Protein AF-A0A960Z4J7-F1 (afdb_monomer_lite)

Sequence (144 aa):
MKADYGWIILVVFVIIIAVFWGQITGGIQAFQNRGFDQEAFDRGKVIFADNHAWTPLENKSCAMCHDPAFQPTSEKITMEDYDPNNKVILKDLKKKFKSDPLTTEDALYEQAMVCMTNPDRMALRRANEKAKEVQDLMAYLRGL

Structure (mmCIF, N/CA/C/O backbone):
data_AF-A0A960Z4J7-F1
#
_entry.id   AF-A0A960Z4J7-F1
#
loop_
_atom_site.group_PDB
_atom_site.id
_atom_site.type_symbol
_atom_site.label_atom_id
_atom_site.label_alt_id
_atom_site.label_comp_id
_atom_site.label_asym_id
_atom_site.label_entity_id
_atom_site.label_seq_id
_atom_site.pdbx_PDB_ins_code
_atom_site.Cartn_x
_atom_site.Cartn_y
_atom_site.Cartn_z
_atom_site.occupancy
_atom_site.B_iso_or_equiv
_atom_site.auth_seq_id
_atom_site.auth_comp_id
_atom_site.auth_asym_id
_atom_site.auth_atom_id
_atom_site.pdbx_PDB_model_num
ATOM 1 N N . MET A 1 1 ? -57.776 27.184 46.164 1.00 51.31 1 MET A N 1
ATOM 2 C CA . MET A 1 1 ? -57.531 26.346 44.972 1.00 51.31 1 MET A CA 1
ATOM 3 C C . MET A 1 1 ? -56.031 26.118 44.891 1.00 51.31 1 MET A C 1
ATOM 5 O O . MET A 1 1 ? -55.302 27.091 44.760 1.00 51.31 1 MET A O 1
ATOM 9 N N . LYS A 1 2 ? -55.554 24.889 45.117 1.00 64.94 2 LYS A N 1
ATOM 10 C CA . LYS A 1 2 ? -54.132 24.557 44.942 1.00 64.94 2 LYS A CA 1
ATOM 11 C C . LYS A 1 2 ? -53.937 24.327 43.447 1.00 64.94 2 LYS A C 1
ATOM 13 O O . LYS A 1 2 ? -54.591 23.455 42.892 1.00 64.94 2 LYS A O 1
ATOM 18 N N . ALA A 1 3 ? -53.161 25.183 42.794 1.00 62.34 3 ALA A N 1
ATOM 19 C CA . ALA A 1 3 ? -52.827 24.992 41.391 1.00 62.34 3 ALA A CA 1
ATOM 20 C C . ALA A 1 3 ? -51.891 23.779 41.282 1.00 62.34 3 ALA A C 1
ATOM 22 O O . ALA A 1 3 ? -50.831 23.758 41.909 1.00 62.34 3 ALA A O 1
ATOM 23 N N . ASP A 1 4 ? -52.307 22.762 40.532 1.00 76.56 4 ASP A N 1
ATOM 24 C CA . ASP A 1 4 ? -51.497 21.578 40.261 1.00 76.56 4 ASP A CA 1
ATOM 25 C C . ASP A 1 4 ? -50.456 21.912 39.189 1.00 76.56 4 ASP A C 1
ATOM 27 O O . ASP A 1 4 ? -50.727 21.890 37.991 1.00 76.56 4 ASP A O 1
ATOM 31 N N . TYR A 1 5 ? -49.239 22.235 39.627 1.00 82.19 5 TYR A N 1
ATOM 32 C CA . TYR A 1 5 ? -48.093 22.529 38.754 1.00 82.19 5 TYR A CA 1
ATOM 33 C C . TYR A 1 5 ? -47.393 21.266 38.219 1.00 82.19 5 TYR A C 1
ATOM 35 O O . TYR A 1 5 ? -46.415 21.364 37.477 1.00 82.19 5 TYR A O 1
ATOM 43 N N . GLY A 1 6 ? -47.883 20.071 38.568 1.00 86.00 6 GLY A N 1
ATOM 44 C CA . GLY A 1 6 ? -47.254 18.798 38.197 1.00 86.00 6 GLY A CA 1
ATOM 45 C C . GLY A 1 6 ? -47.165 18.566 36.685 1.00 86.00 6 GLY A C 1
ATOM 46 O O . GLY A 1 6 ? -46.159 18.052 36.199 1.00 86.00 6 GLY A O 1
ATOM 47 N N . TRP A 1 7 ? -48.167 19.006 35.919 1.00 87.19 7 TRP A N 1
ATOM 48 C CA . TRP A 1 7 ? -48.171 18.851 34.460 1.00 87.19 7 TRP A CA 1
ATOM 49 C C . TRP A 1 7 ? -47.158 19.774 33.766 1.00 87.19 7 TRP A C 1
ATOM 51 O O . TRP A 1 7 ? -46.565 19.387 32.762 1.00 87.19 7 TRP A O 1
ATOM 61 N N . ILE A 1 8 ? -46.898 20.959 34.329 1.00 86.62 8 ILE A N 1
ATOM 62 C CA . ILE A 1 8 ? -45.937 21.926 33.776 1.00 86.62 8 ILE A CA 1
ATOM 63 C C . ILE A 1 8 ? -44.517 21.370 33.884 1.00 86.62 8 ILE A C 1
ATOM 65 O O . ILE A 1 8 ? -43.749 21.441 32.926 1.00 86.62 8 ILE A O 1
ATOM 69 N N . ILE A 1 9 ? -44.184 20.751 35.020 1.00 86.75 9 ILE A N 1
ATOM 70 C CA . ILE A 1 9 ? -42.872 20.129 35.236 1.00 86.75 9 ILE A CA 1
ATOM 71 C C . ILE A 1 9 ? -42.644 18.989 34.234 1.00 86.75 9 ILE A C 1
ATOM 73 O O . ILE A 1 9 ? -41.568 18.901 33.645 1.00 86.75 9 ILE A O 1
ATOM 77 N N . LEU A 1 10 ? -43.663 18.162 33.981 1.00 87.19 10 LEU A N 1
ATOM 78 C CA . LEU A 1 10 ? -43.591 17.067 33.009 1.00 87.19 10 LEU A CA 1
ATOM 79 C C . LEU A 1 10 ? -43.336 17.569 31.582 1.00 87.19 10 LEU A C 1
ATOM 81 O O . LEU A 1 10 ? -42.469 17.037 30.891 1.00 87.19 10 LEU A O 1
ATOM 85 N N . VAL A 1 11 ? -44.041 18.622 31.159 1.00 89.62 11 VAL A N 1
ATOM 86 C CA . VAL A 1 11 ? -43.868 19.216 29.823 1.00 89.62 11 VAL A CA 1
ATOM 87 C C . VAL A 1 11 ? -42.458 19.782 29.650 1.00 89.62 11 VAL A C 1
ATOM 89 O O . VAL A 1 11 ? -41.812 19.522 28.636 1.00 89.62 11 VAL A O 1
ATOM 92 N N . VAL A 1 12 ? -41.939 20.495 30.653 1.00 90.62 12 VAL A N 1
ATOM 93 C CA . VAL A 1 12 ? -40.574 21.042 30.612 1.00 90.62 12 VAL A CA 1
ATOM 94 C C . VAL A 1 12 ? -39.534 19.923 30.532 1.00 90.62 12 VAL A C 1
ATOM 96 O O . VAL A 1 12 ? -38.596 20.012 29.740 1.00 90.62 12 VAL A O 1
ATOM 99 N N . PHE A 1 13 ? -39.715 18.837 31.287 1.00 89.88 13 PHE A N 1
ATOM 100 C CA . PHE A 1 13 ? -38.781 17.711 31.284 1.00 89.88 13 PHE A CA 1
ATOM 101 C C . PHE A 1 13 ? -38.735 16.994 29.926 1.00 89.88 13 PHE A C 1
ATOM 103 O O . PHE A 1 13 ? -37.655 16.677 29.430 1.00 89.88 13 PHE A O 1
ATOM 110 N N . VAL A 1 14 ? -39.891 16.802 29.280 1.00 87.56 14 VAL A N 1
ATOM 111 C CA . VAL A 1 14 ? -39.979 16.198 27.939 1.00 87.56 14 VAL A CA 1
ATOM 112 C C . VAL A 1 14 ? -39.287 17.068 26.886 1.00 87.56 14 VAL A C 1
ATOM 114 O O . VAL A 1 14 ? -38.570 16.538 26.039 1.00 87.56 14 VAL A O 1
ATOM 117 N N . ILE A 1 15 ? -39.438 18.395 26.958 1.00 85.75 15 ILE A N 1
ATOM 118 C CA . ILE A 1 15 ? -38.778 19.326 26.029 1.00 85.75 15 ILE A CA 1
ATOM 119 C C . ILE A 1 15 ? -37.255 19.280 26.199 1.00 85.75 15 ILE A C 1
ATOM 121 O O . ILE A 1 15 ? -36.532 19.204 25.207 1.00 85.75 15 ILE A O 1
ATOM 125 N N . ILE A 1 16 ? -36.756 19.273 27.441 1.00 85.19 16 ILE A N 1
ATOM 126 C CA . ILE A 1 16 ? -35.315 19.174 27.716 1.00 85.19 16 ILE A CA 1
ATOM 127 C C . ILE A 1 16 ? -34.757 17.866 27.147 1.00 85.19 16 ILE A C 1
ATOM 129 O O . ILE A 1 16 ? -33.755 17.888 26.435 1.00 85.19 16 ILE A O 1
ATOM 133 N N . ILE A 1 17 ? -35.427 16.738 27.389 1.00 83.19 17 ILE A N 1
ATOM 134 C CA . ILE A 1 17 ? -35.023 15.444 26.828 1.00 83.19 17 ILE A CA 1
ATOM 135 C C . ILE A 1 17 ? -34.999 15.524 25.291 1.00 83.19 17 ILE A C 1
ATOM 137 O O . ILE A 1 17 ? -33.977 15.213 24.687 1.00 83.19 17 ILE A O 1
ATOM 141 N N . ALA A 1 18 ? -36.050 16.024 24.641 1.00 78.00 18 ALA A N 1
ATOM 142 C CA . ALA A 1 18 ? -36.094 16.117 23.179 1.00 78.00 18 ALA A CA 1
ATOM 143 C C . ALA A 1 18 ? -34.937 16.948 22.581 1.00 78.00 18 ALA A C 1
ATOM 145 O O . ALA A 1 18 ? -34.349 16.549 21.574 1.00 78.00 18 ALA A O 1
ATOM 146 N N . VAL A 1 19 ? -34.561 18.063 23.218 1.00 76.44 19 VAL A N 1
ATOM 147 C CA . VAL A 1 19 ? -33.450 18.921 22.765 1.00 76.44 19 VAL A CA 1
ATOM 148 C C . VAL A 1 19 ? -32.090 18.243 22.964 1.00 76.44 19 VAL A C 1
ATOM 150 O O . VAL A 1 19 ? -31.230 18.315 22.084 1.00 76.44 19 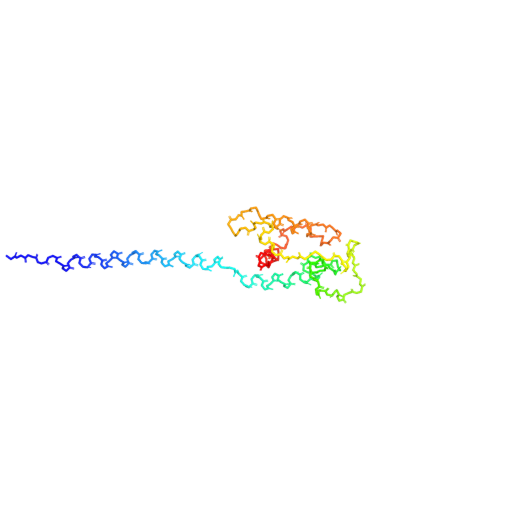VAL A O 1
ATOM 153 N N . PHE A 1 20 ? -31.888 17.542 24.083 1.00 71.88 20 PHE A N 1
ATOM 154 C CA . PHE A 1 20 ? -30.619 16.866 24.369 1.00 71.88 20 PHE A CA 1
ATOM 155 C C . PHE A 1 20 ? -30.407 15.588 23.541 1.00 71.88 20 PHE A C 1
ATOM 157 O O . PHE A 1 20 ? -29.269 15.279 23.186 1.00 71.88 20 PHE A O 1
ATOM 164 N N . TRP A 1 21 ? -31.470 14.873 23.161 1.00 63.38 21 TRP A N 1
ATOM 165 C CA . TRP A 1 21 ? -31.346 13.671 22.325 1.00 63.38 21 TRP A CA 1
ATOM 166 C C . TRP A 1 21 ? -30.854 13.977 20.899 1.00 63.38 21 TRP A C 1
ATOM 168 O O . TRP A 1 21 ? -30.046 13.215 20.368 1.00 63.38 21 TRP A O 1
ATOM 178 N N . GLY A 1 22 ? -31.239 15.115 20.304 1.00 59.34 22 GLY A N 1
ATOM 179 C CA . GLY A 1 22 ? -30.791 15.501 18.955 1.00 59.34 22 GLY A CA 1
ATOM 180 C C . GLY A 1 22 ? -29.286 15.798 18.838 1.00 59.34 22 GLY A C 1
ATOM 181 O O . GLY A 1 22 ? -28.692 15.588 17.781 1.00 59.34 22 GLY A O 1
ATOM 182 N N . GLN A 1 23 ? -28.643 16.238 19.925 1.00 59.97 23 GLN A N 1
ATOM 183 C CA . GLN A 1 23 ? -27.196 16.503 19.969 1.00 59.97 23 GLN A CA 1
ATOM 184 C C . GLN A 1 23 ? -26.366 15.210 20.086 1.00 59.97 23 GLN A C 1
ATOM 186 O O . GLN A 1 23 ? -25.268 15.128 19.538 1.00 59.97 23 GLN A O 1
ATOM 191 N N . ILE A 1 24 ? -26.893 14.176 20.751 1.00 58.56 24 ILE A N 1
ATOM 192 C CA . ILE A 1 24 ? -26.191 12.898 20.953 1.00 58.56 24 ILE A CA 1
ATOM 193 C C . ILE A 1 24 ? -26.166 12.073 19.657 1.00 58.56 24 ILE A C 1
ATOM 195 O O . ILE A 1 24 ? -25.143 11.478 19.320 1.00 58.56 24 ILE A O 1
ATOM 199 N N . THR A 1 25 ? -27.247 12.075 18.875 1.00 55.38 25 THR A N 1
ATOM 200 C CA . THR A 1 25 ? -27.319 11.287 17.632 1.00 55.38 25 THR A CA 1
ATOM 201 C C . THR A 1 25 ? -26.459 11.855 16.499 1.00 55.38 25 THR A C 1
ATOM 203 O O . THR A 1 25 ? -25.948 11.086 15.687 1.00 55.38 25 THR A O 1
ATOM 206 N N . GLY A 1 26 ? -26.230 13.175 16.465 1.00 52.62 26 GLY A N 1
ATOM 207 C CA . GLY A 1 26 ? -25.348 13.812 15.475 1.00 52.62 26 GLY A CA 1
ATOM 208 C C . GLY A 1 26 ? -23.860 13.480 15.664 1.00 52.62 26 GLY A C 1
ATOM 209 O O . GLY A 1 26 ? -23.118 13.384 14.688 1.00 52.62 26 GLY A O 1
ATOM 210 N N . GLY A 1 27 ? -23.419 13.234 16.904 1.00 49.94 27 GLY A N 1
ATOM 211 C CA . GLY A 1 27 ? -22.033 12.854 17.205 1.00 49.94 27 GLY A CA 1
ATOM 212 C C . GLY A 1 27 ? -21.684 11.404 16.845 1.00 49.94 27 GLY A C 1
ATOM 213 O O . GLY A 1 27 ? -20.531 11.105 16.536 1.00 49.94 27 GLY A O 1
ATOM 214 N N . ILE A 1 28 ? -22.672 10.503 16.835 1.00 49.41 28 ILE A N 1
ATOM 215 C CA . ILE A 1 28 ? -22.458 9.064 16.608 1.00 49.41 28 ILE A CA 1
ATOM 216 C C . ILE A 1 28 ? -22.215 8.753 15.121 1.00 49.41 28 ILE A C 1
ATOM 218 O O . ILE A 1 28 ? -21.350 7.936 14.805 1.00 49.41 28 ILE A O 1
ATOM 222 N N . GLN A 1 29 ? -22.874 9.457 14.194 1.00 48.97 29 GLN A N 1
ATOM 223 C CA . GLN A 1 29 ? -22.632 9.283 12.752 1.00 48.97 29 GLN A CA 1
ATOM 224 C C . GLN A 1 29 ? -21.230 9.759 12.324 1.00 48.97 29 GLN A C 1
ATOM 226 O O . GLN A 1 29 ? -20.590 9.131 11.481 1.00 48.97 29 GLN A O 1
ATOM 231 N N . ALA A 1 30 ? -20.691 10.802 12.966 1.00 48.06 30 ALA A N 1
ATOM 232 C CA . ALA A 1 30 ? -19.317 11.262 12.738 1.00 48.06 30 ALA A CA 1
ATOM 233 C C . ALA A 1 30 ? -18.246 10.304 13.302 1.00 48.06 30 ALA A C 1
ATOM 235 O O . ALA A 1 30 ? -17.077 10.392 12.921 1.00 48.06 30 ALA A O 1
ATOM 236 N N . PHE A 1 31 ? -18.630 9.392 14.202 1.00 49.12 31 PHE A N 1
ATOM 237 C CA . PHE A 1 31 ? -17.759 8.338 14.725 1.00 49.12 31 PHE A CA 1
ATOM 238 C C . PHE A 1 31 ? -17.868 7.044 13.909 1.00 49.12 31 PHE A C 1
ATOM 240 O O . PHE A 1 31 ? -16.855 6.392 13.672 1.00 49.12 31 PHE A O 1
ATOM 247 N N . GLN A 1 32 ? -19.063 6.705 13.409 1.00 47.19 32 GLN A N 1
ATOM 248 C CA . GLN A 1 32 ? -19.264 5.544 12.533 1.00 47.19 32 GLN A CA 1
ATOM 249 C C . GLN A 1 32 ? -18.578 5.695 11.166 1.00 47.19 32 GLN A C 1
ATOM 251 O O . GLN A 1 32 ? -18.057 4.711 10.653 1.00 47.19 32 GLN A O 1
ATOM 256 N N . ASN A 1 33 ? -18.454 6.916 10.632 1.00 47.25 33 ASN A N 1
ATOM 257 C CA . ASN A 1 33 ? -17.711 7.177 9.388 1.00 47.25 33 ASN A CA 1
ATOM 258 C C . ASN A 1 33 ? -16.183 7.306 9.570 1.00 47.25 33 ASN A C 1
ATOM 260 O O . ASN A 1 33 ? -15.471 7.521 8.596 1.00 47.25 33 ASN A O 1
ATOM 264 N N . ARG A 1 34 ? -15.657 7.170 10.798 1.00 51.94 34 ARG A N 1
ATOM 265 C CA . ARG A 1 34 ? -14.224 6.879 11.031 1.00 51.94 34 ARG A CA 1
ATOM 266 C C . ARG A 1 34 ? -13.959 5.378 11.150 1.00 51.94 34 ARG A C 1
ATOM 268 O O . ARG A 1 34 ? -12.846 4.971 11.484 1.00 51.94 34 ARG A O 1
ATOM 275 N N . GLY A 1 35 ? -14.989 4.560 10.927 1.00 55.41 35 GLY A N 1
ATOM 276 C CA . GLY A 1 35 ? -14.840 3.138 10.692 1.00 55.41 35 GLY A CA 1
ATOM 277 C C . GLY A 1 35 ? -14.021 2.939 9.428 1.00 55.41 35 GLY A C 1
ATOM 278 O O . GLY A 1 35 ? -14.216 3.647 8.447 1.00 55.41 35 GLY A O 1
ATOM 279 N N . PHE A 1 36 ? -13.068 2.019 9.509 1.00 66.12 36 PHE A N 1
ATOM 280 C CA . PHE A 1 36 ? -12.359 1.416 8.390 1.00 66.12 36 PHE A CA 1
ATOM 281 C C . PHE A 1 36 ? -13.128 1.553 7.064 1.00 66.12 36 PHE A C 1
ATOM 283 O O . PHE A 1 36 ? -14.175 0.930 6.888 1.00 66.12 36 PHE A O 1
ATOM 290 N N . ASP A 1 37 ? -12.633 2.415 6.173 1.00 80.69 37 ASP A N 1
ATOM 291 C CA . ASP A 1 37 ? -13.201 2.596 4.839 1.00 80.69 37 ASP A CA 1
ATOM 292 C C . ASP A 1 37 ? -12.900 1.327 4.035 1.00 80.69 37 ASP A C 1
ATOM 294 O O . ASP A 1 37 ? -11.832 1.179 3.438 1.00 80.69 37 ASP A O 1
ATOM 298 N N . GLN A 1 38 ? -13.830 0.373 4.106 1.00 84.25 38 GLN A N 1
ATOM 299 C CA . GLN A 1 38 ? -13.730 -0.924 3.442 1.00 84.25 38 GLN A CA 1
ATOM 300 C C . GLN A 1 38 ? -13.543 -0.753 1.933 1.00 84.25 38 GLN A C 1
ATOM 302 O O . GLN A 1 38 ? -12.799 -1.508 1.316 1.00 84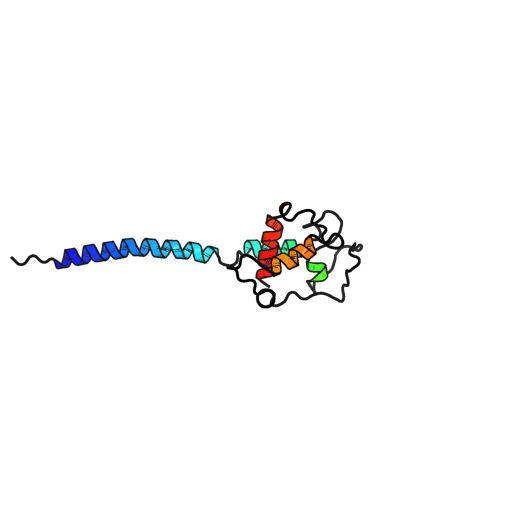.25 38 GLN A O 1
ATOM 307 N N . GLU A 1 39 ? -14.171 0.264 1.343 1.00 88.12 39 GLU A N 1
ATOM 308 C CA . GLU A 1 39 ? -14.052 0.526 -0.084 1.00 88.12 39 GLU A CA 1
ATOM 309 C C . GLU A 1 39 ? -12.633 0.996 -0.434 1.00 88.12 39 GLU A C 1
ATOM 311 O O . GLU A 1 39 ? -12.029 0.504 -1.388 1.00 88.12 39 GLU A O 1
ATOM 316 N N . ALA A 1 40 ? -12.055 1.901 0.363 1.00 88.94 40 ALA A N 1
ATOM 317 C CA . ALA A 1 40 ? -10.654 2.299 0.215 1.00 88.94 40 ALA A CA 1
ATOM 318 C C . ALA A 1 40 ? -9.687 1.136 0.457 1.00 88.94 40 ALA A C 1
ATOM 320 O O . ALA A 1 40 ? -8.708 1.003 -0.275 1.00 88.94 40 ALA A O 1
ATOM 321 N N . PHE A 1 41 ? -9.973 0.267 1.429 1.00 90.06 41 PHE A N 1
ATOM 322 C CA . PHE A 1 41 ? -9.194 -0.945 1.672 1.00 90.06 41 PHE A CA 1
ATOM 323 C C . PHE A 1 41 ? -9.200 -1.878 0.452 1.00 90.06 41 PHE A C 1
ATOM 325 O O . PHE A 1 41 ? -8.139 -2.328 0.011 1.00 90.06 41 PHE A O 1
ATOM 332 N N . ASP A 1 42 ? -10.373 -2.129 -0.133 1.00 91.75 42 ASP A N 1
ATOM 333 C CA . ASP A 1 42 ? -10.519 -3.008 -1.294 1.00 91.75 42 ASP A CA 1
ATOM 334 C C . ASP A 1 42 ? -9.810 -2.425 -2.529 1.00 91.75 42 ASP A C 1
ATOM 336 O O . ASP A 1 42 ? -9.087 -3.144 -3.226 1.00 91.75 42 ASP A O 1
ATOM 340 N N . ARG A 1 43 ? -9.925 -1.109 -2.769 1.00 93.31 43 ARG A N 1
ATOM 341 C CA . ARG A 1 43 ? -9.169 -0.420 -3.834 1.00 93.31 43 ARG A CA 1
ATOM 342 C C . ARG A 1 43 ? -7.662 -0.465 -3.585 1.00 93.31 43 ARG A C 1
ATOM 344 O O . ARG A 1 43 ? -6.895 -0.742 -4.506 1.00 93.31 43 ARG A O 1
ATOM 351 N N . GLY A 1 44 ? -7.234 -0.245 -2.344 1.00 92.62 44 GLY A N 1
ATOM 352 C CA . GLY A 1 44 ? -5.833 -0.304 -1.941 1.00 92.62 44 GLY A CA 1
ATOM 353 C C . GLY A 1 44 ? -5.208 -1.677 -2.159 1.00 92.62 44 GLY A C 1
ATOM 354 O O . GLY A 1 44 ? -4.069 -1.765 -2.613 1.00 92.62 44 GLY A O 1
ATOM 355 N N . LYS A 1 45 ? -5.968 -2.753 -1.924 1.00 93.12 45 LYS A N 1
ATOM 356 C CA . LYS A 1 45 ? -5.537 -4.126 -2.214 1.00 93.12 45 LYS A CA 1
ATOM 357 C C . LYS A 1 45 ? -5.251 -4.340 -3.702 1.00 93.12 45 LYS A C 1
ATOM 359 O O . LYS A 1 45 ? -4.269 -4.994 -4.044 1.00 93.12 45 LYS A O 1
ATOM 364 N N . VAL A 1 46 ? -6.091 -3.793 -4.582 1.00 92.50 46 VAL A N 1
ATOM 365 C CA . VAL A 1 46 ? -5.874 -3.866 -6.037 1.00 92.50 46 VAL A CA 1
ATOM 366 C C . VAL A 1 46 ? -4.612 -3.098 -6.416 1.00 92.50 46 VAL A C 1
ATOM 368 O O . VAL A 1 46 ? -3.731 -3.655 -7.060 1.00 92.50 46 VAL A O 1
ATOM 371 N N . ILE A 1 47 ? -4.481 -1.860 -5.938 1.00 91.94 47 ILE A N 1
ATOM 372 C CA . ILE A 1 47 ? -3.312 -1.000 -6.178 1.00 91.94 47 ILE A CA 1
ATOM 373 C C . ILE A 1 47 ? -2.010 -1.656 -5.689 1.00 91.94 47 ILE A C 1
ATOM 375 O O . ILE A 1 47 ? -0.964 -1.537 -6.325 1.00 91.94 47 ILE A O 1
ATOM 379 N N . PHE A 1 48 ? -2.063 -2.363 -4.561 1.00 92.25 48 PHE A N 1
ATOM 380 C CA . PHE A 1 48 ? -0.918 -3.068 -3.995 1.00 92.25 48 PHE A CA 1
ATOM 381 C C . PHE A 1 48 ? -0.383 -4.169 -4.929 1.00 92.25 48 PHE A C 1
ATOM 383 O O . PHE A 1 48 ? 0.830 -4.389 -4.975 1.00 92.25 48 PHE A O 1
ATOM 390 N N . ALA A 1 49 ? -1.266 -4.834 -5.680 1.00 90.25 49 ALA A N 1
ATOM 391 C CA . ALA A 1 49 ? -0.924 -5.890 -6.636 1.00 90.25 49 ALA A CA 1
ATOM 392 C C . ALA A 1 49 ? -0.763 -5.396 -8.086 1.00 90.25 49 ALA A C 1
ATOM 394 O O . ALA A 1 49 ? -0.264 -6.137 -8.932 1.00 90.25 49 ALA A O 1
ATOM 395 N N . ASP A 1 50 ? -1.184 -4.168 -8.388 1.00 87.81 50 ASP A N 1
ATOM 396 C CA . ASP A 1 50 ? -1.167 -3.621 -9.739 1.00 87.81 50 ASP A CA 1
ATOM 397 C C . ASP A 1 50 ? 0.233 -3.121 -10.132 1.00 87.81 50 ASP A C 1
ATOM 399 O O . ASP A 1 50 ? 0.799 -2.192 -9.552 1.00 87.81 50 ASP A O 1
ATOM 403 N N . ASN A 1 51 ? 0.771 -3.749 -11.172 1.00 80.94 51 ASN A N 1
ATOM 404 C CA . ASN A 1 51 ? 2.080 -3.484 -11.758 1.00 80.94 51 ASN A CA 1
ATOM 405 C C . ASN A 1 51 ? 2.156 -2.177 -12.568 1.00 80.94 51 ASN A C 1
ATOM 407 O O . ASN A 1 51 ? 3.249 -1.776 -12.972 1.00 80.94 51 ASN A O 1
ATOM 411 N N . HIS A 1 52 ? 1.013 -1.542 -12.831 1.00 78.94 52 HIS A N 1
ATOM 412 C CA . HIS A 1 52 ? 0.888 -0.296 -13.588 1.00 78.94 52 HIS A CA 1
ATOM 413 C C . HIS A 1 52 ? 0.384 0.870 -12.734 1.00 78.94 52 HIS A C 1
ATOM 415 O O . HIS A 1 52 ? 0.335 2.007 -13.211 1.00 78.94 52 HIS A O 1
ATOM 421 N N . ALA A 1 53 ? 0.040 0.623 -11.467 1.00 79.44 53 ALA A N 1
ATOM 422 C CA . ALA A 1 53 ? -0.542 1.643 -10.605 1.00 79.44 53 ALA A CA 1
ATOM 423 C C . ALA A 1 53 ? 0.401 2.827 -10.345 1.00 79.44 53 ALA A C 1
ATOM 425 O O . ALA A 1 53 ? -0.084 3.930 -10.102 1.00 79.44 53 ALA A O 1
ATOM 426 N N . TRP A 1 54 ? 1.724 2.639 -10.421 1.00 77.19 54 TRP A N 1
ATOM 427 C CA . TRP A 1 54 ? 2.706 3.622 -9.936 1.00 77.19 54 TRP A CA 1
ATOM 428 C C . TRP A 1 54 ? 3.579 4.235 -11.022 1.00 77.19 54 TRP A C 1
ATOM 430 O O . TRP A 1 54 ? 3.777 5.449 -11.028 1.00 77.19 54 TRP A O 1
ATOM 440 N N . THR A 1 55 ? 4.065 3.420 -11.954 1.00 70.81 55 THR A N 1
ATOM 441 C CA . THR A 1 55 ? 4.912 3.863 -13.061 1.00 70.81 55 THR A CA 1
ATOM 442 C C . THR A 1 55 ? 4.514 3.149 -14.353 1.00 70.81 55 THR A C 1
ATOM 444 O O . THR A 1 55 ? 4.164 1.969 -14.320 1.00 70.81 55 THR A O 1
ATOM 447 N N . PRO A 1 56 ? 4.574 3.834 -15.509 1.00 64.44 56 PRO A N 1
ATOM 448 C CA . PRO A 1 56 ? 4.407 3.191 -16.809 1.00 64.44 56 PRO A CA 1
ATOM 449 C C . PRO A 1 56 ? 5.597 2.287 -17.178 1.00 64.44 56 PRO A C 1
ATOM 451 O O . PRO A 1 56 ? 5.489 1.487 -18.105 1.00 64.44 56 PRO A O 1
ATOM 454 N N . LEU A 1 57 ? 6.730 2.406 -16.473 1.00 58.81 57 LEU A N 1
ATOM 455 C CA . LEU A 1 57 ? 7.929 1.602 -16.703 1.00 58.81 57 LEU A CA 1
ATOM 456 C C . LEU A 1 57 ? 7.807 0.242 -15.995 1.00 58.81 57 LEU A C 1
ATOM 458 O O . LEU A 1 57 ? 8.225 0.071 -14.857 1.00 58.81 57 LEU A O 1
ATOM 462 N N . GLU A 1 58 ? 7.187 -0.688 -16.720 1.00 66.19 58 GLU A N 1
ATOM 463 C CA . GLU A 1 58 ? 7.268 -2.155 -16.646 1.00 66.19 58 GLU A CA 1
ATOM 464 C C . GLU A 1 58 ? 7.360 -2.829 -15.258 1.00 66.19 58 GLU A C 1
ATOM 466 O O . GLU A 1 58 ? 8.436 -2.982 -14.683 1.00 66.19 58 GLU A O 1
ATOM 471 N N . ASN A 1 59 ? 6.231 -3.428 -14.852 1.00 75.44 59 ASN A N 1
ATOM 472 C CA . ASN A 1 59 ? 6.125 -4.605 -13.974 1.00 75.44 59 ASN A CA 1
ATOM 473 C C . ASN A 1 59 ? 6.631 -4.447 -12.541 1.00 75.44 59 ASN A C 1
ATOM 475 O O . ASN A 1 59 ? 7.351 -5.319 -12.059 1.00 75.44 59 ASN A O 1
ATOM 479 N N . LYS A 1 60 ? 6.244 -3.368 -11.853 1.00 83.31 60 LYS A N 1
ATOM 480 C CA . LYS A 1 60 ? 6.600 -3.159 -10.444 1.00 83.31 60 LYS A CA 1
ATOM 481 C C . LYS A 1 60 ? 5.356 -2.897 -9.604 1.00 83.31 60 LYS A C 1
ATOM 483 O O . LYS A 1 60 ? 4.595 -1.975 -9.886 1.00 83.31 60 LYS A O 1
ATOM 488 N N . SER A 1 61 ? 5.160 -3.703 -8.565 1.00 88.12 61 SER A N 1
ATOM 489 C CA . SER A 1 61 ? 4.083 -3.542 -7.585 1.00 88.12 61 SER A CA 1
ATOM 490 C C . SER A 1 61 ? 4.586 -3.795 -6.166 1.00 88.12 61 SER A C 1
ATOM 492 O O . SER A 1 61 ? 5.629 -4.419 -5.955 1.00 88.12 61 SER A O 1
ATOM 494 N N . CYS A 1 62 ? 3.837 -3.329 -5.164 1.00 89.88 62 CYS A N 1
ATOM 495 C CA . CYS A 1 62 ? 4.163 -3.591 -3.762 1.00 89.88 62 CYS A CA 1
ATOM 496 C C . CYS A 1 62 ? 4.142 -5.101 -3.464 1.00 89.88 62 CYS A C 1
ATOM 498 O O . CYS A 1 62 ? 4.985 -5.601 -2.717 1.00 89.88 62 CYS A O 1
ATOM 500 N N . ALA A 1 63 ? 3.210 -5.830 -4.083 1.00 90.75 63 ALA A N 1
ATOM 501 C CA . ALA A 1 63 ? 3.030 -7.264 -3.908 1.00 90.75 63 ALA A CA 1
ATOM 502 C C . ALA A 1 63 ? 4.266 -8.089 -4.292 1.00 90.75 63 ALA A C 1
ATOM 504 O O . ALA A 1 63 ? 4.518 -9.118 -3.670 1.00 90.75 63 ALA A O 1
ATOM 505 N N . MET A 1 64 ? 5.093 -7.622 -5.231 1.00 88.00 64 MET A N 1
ATOM 506 C CA . MET A 1 64 ? 6.306 -8.340 -5.638 1.00 88.00 64 MET A CA 1
ATOM 507 C C . MET A 1 64 ? 7.241 -8.632 -4.465 1.00 88.00 64 MET A C 1
ATOM 509 O O . MET A 1 64 ? 7.713 -9.761 -4.328 1.00 88.00 64 MET A O 1
ATOM 513 N N . CYS A 1 65 ? 7.458 -7.648 -3.593 1.00 88.12 65 CYS A N 1
ATOM 514 C CA . CYS A 1 65 ? 8.374 -7.779 -2.459 1.00 88.12 65 CYS A CA 1
ATOM 515 C C . CYS A 1 65 ? 7.674 -8.212 -1.165 1.00 88.12 65 CYS A C 1
ATOM 517 O O . CYS A 1 65 ? 8.344 -8.631 -0.221 1.00 88.12 65 CYS A O 1
ATOM 519 N N . HIS A 1 66 ? 6.347 -8.084 -1.093 1.00 89.94 66 HIS A N 1
ATOM 520 C CA . HIS A 1 66 ? 5.612 -8.153 0.171 1.00 89.94 66 HIS A CA 1
ATOM 521 C C . HIS A 1 66 ? 4.530 -9.231 0.244 1.00 89.94 66 HIS A C 1
ATOM 523 O O . HIS A 1 66 ? 4.154 -9.630 1.347 1.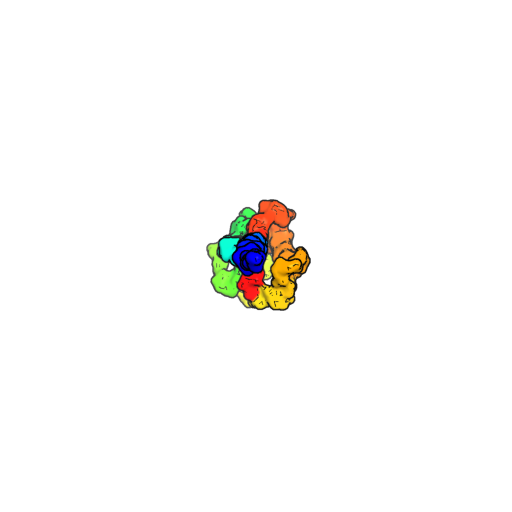00 89.94 66 HIS A O 1
ATOM 529 N N . ASP A 1 67 ? 4.041 -9.726 -0.894 1.00 89.38 67 ASP A N 1
ATOM 530 C CA . ASP A 1 67 ? 3.054 -10.801 -0.934 1.00 89.38 67 ASP A CA 1
ATOM 531 C C . ASP A 1 67 ? 3.729 -12.130 -1.301 1.00 89.38 67 ASP A C 1
ATOM 533 O O . ASP A 1 67 ? 4.193 -12.301 -2.435 1.00 89.38 67 ASP A O 1
ATOM 537 N N . PRO A 1 68 ? 3.791 -13.104 -0.372 1.00 83.25 68 PRO A N 1
ATOM 538 C CA . PRO A 1 68 ? 4.382 -14.409 -0.642 1.00 83.25 68 PRO A CA 1
ATOM 539 C C . PRO A 1 68 ? 3.676 -15.162 -1.774 1.00 83.25 68 PRO A C 1
ATOM 541 O O . PRO A 1 68 ? 4.350 -15.869 -2.521 1.00 83.25 68 PRO A O 1
ATOM 544 N N . ALA A 1 69 ? 2.367 -14.968 -1.948 1.00 84.69 69 ALA A N 1
ATOM 545 C CA . ALA A 1 69 ? 1.571 -15.628 -2.976 1.00 84.69 69 ALA A CA 1
ATOM 546 C C . ALA A 1 69 ? 1.624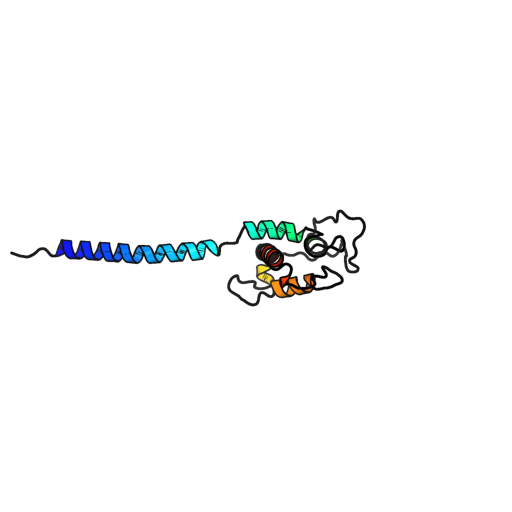 -14.920 -4.339 1.00 84.69 69 ALA A C 1
ATOM 548 O O . ALA A 1 69 ? 1.225 -15.512 -5.342 1.00 84.69 69 ALA A O 1
ATOM 549 N N . PHE A 1 70 ? 2.131 -13.685 -4.403 1.00 84.38 70 PHE A N 1
ATOM 550 C CA . PHE A 1 70 ? 2.210 -12.949 -5.659 1.00 84.38 70 PHE A CA 1
ATOM 551 C C . PHE A 1 70 ? 3.222 -13.580 -6.616 1.00 84.38 70 PHE A C 1
ATOM 553 O O . PHE A 1 70 ? 4.400 -13.763 -6.276 1.00 84.38 70 PHE A O 1
ATOM 560 N N . GLN A 1 71 ? 2.751 -13.865 -7.827 1.00 80.00 71 GLN A N 1
ATOM 561 C CA . GLN A 1 71 ? 3.550 -14.351 -8.941 1.00 80.00 71 GLN A CA 1
ATOM 562 C C . GLN A 1 71 ? 3.539 -13.285 -10.040 1.00 80.00 71 GLN A C 1
ATOM 564 O O . GLN A 1 71 ? 2.472 -12.993 -10.587 1.00 80.00 71 GLN A O 1
ATOM 569 N N . PRO A 1 72 ? 4.694 -12.679 -10.359 1.00 75.50 72 PRO A N 1
ATOM 570 C CA . PRO A 1 72 ? 4.794 -11.752 -11.474 1.00 75.50 72 PRO A CA 1
ATOM 571 C C . PRO A 1 72 ? 4.388 -12.461 -12.768 1.00 75.50 72 PRO A C 1
ATOM 573 O O . PRO A 1 72 ? 4.922 -13.515 -13.100 1.00 75.50 72 PRO A O 1
ATOM 576 N N . THR A 1 73 ? 3.442 -11.885 -13.504 1.00 72.56 73 THR A N 1
ATOM 577 C CA . THR A 1 73 ? 2.984 -12.430 -14.793 1.00 72.56 73 THR A CA 1
ATOM 578 C C . THR A 1 73 ? 3.907 -12.066 -15.955 1.00 72.56 73 THR A C 1
ATOM 580 O O . THR A 1 73 ? 3.724 -12.568 -17.059 1.00 72.56 73 THR A O 1
ATOM 583 N N . SER A 1 74 ? 4.874 -11.175 -15.728 1.00 69.62 74 SER A N 1
ATOM 584 C CA . SER A 1 74 ? 5.841 -10.741 -16.732 1.00 69.62 74 SER A CA 1
ATOM 585 C C . SER A 1 74 ? 7.171 -11.462 -16.569 1.00 69.62 74 SER A C 1
ATOM 587 O O . SER A 1 74 ? 7.702 -11.558 -15.464 1.00 69.62 74 SER A O 1
ATOM 589 N N . GLU A 1 75 ? 7.740 -11.893 -17.693 1.00 65.75 75 GLU A N 1
ATOM 590 C CA . GLU A 1 75 ? 9.062 -12.522 -17.763 1.00 65.75 75 GLU A CA 1
ATOM 591 C C . GLU A 1 75 ? 10.209 -11.534 -17.498 1.00 65.75 75 GLU A C 1
ATOM 593 O O . GLU A 1 75 ? 11.323 -11.951 -17.182 1.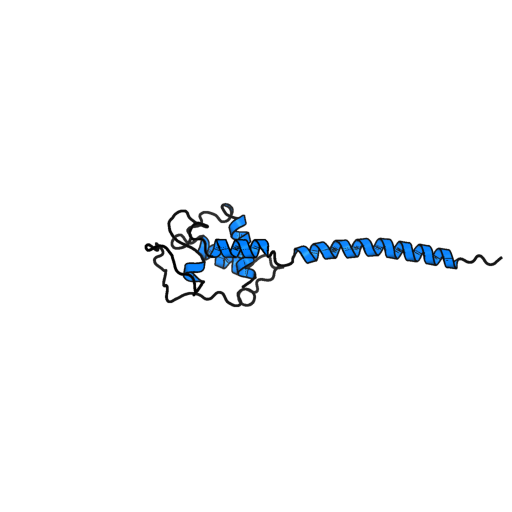00 65.75 75 GLU A O 1
ATOM 598 N N . LYS A 1 76 ? 9.956 -10.222 -17.602 1.00 71.50 76 LYS A N 1
ATOM 599 C CA . LYS A 1 76 ? 10.978 -9.186 -17.427 1.00 71.50 76 LYS A CA 1
ATOM 600 C C . LYS A 1 76 ? 10.657 -8.300 -16.228 1.00 71.50 76 LYS A C 1
ATOM 602 O O . LYS A 1 76 ? 9.888 -7.341 -16.320 1.00 71.50 76 LYS A O 1
ATOM 607 N N . ILE A 1 77 ? 11.282 -8.631 -15.104 1.00 73.50 77 ILE A N 1
ATOM 608 C CA . ILE A 1 77 ? 11.283 -7.820 -13.886 1.00 73.50 77 ILE A CA 1
ATOM 609 C C . ILE A 1 77 ? 12.491 -6.884 -13.952 1.00 73.50 77 ILE A C 1
ATOM 611 O O . ILE A 1 77 ? 13.628 -7.337 -14.042 1.00 73.50 77 ILE A O 1
ATOM 615 N N . THR A 1 78 ? 12.253 -5.574 -13.936 1.00 75.12 78 THR A N 1
ATOM 616 C CA . THR A 1 78 ? 13.290 -4.530 -14.081 1.00 75.12 78 THR A CA 1
ATOM 617 C C . THR A 1 78 ? 13.734 -3.953 -12.729 1.00 75.12 78 THR A C 1
ATOM 619 O O . THR A 1 78 ? 14.039 -2.766 -12.607 1.00 75.12 78 THR A O 1
ATOM 622 N N 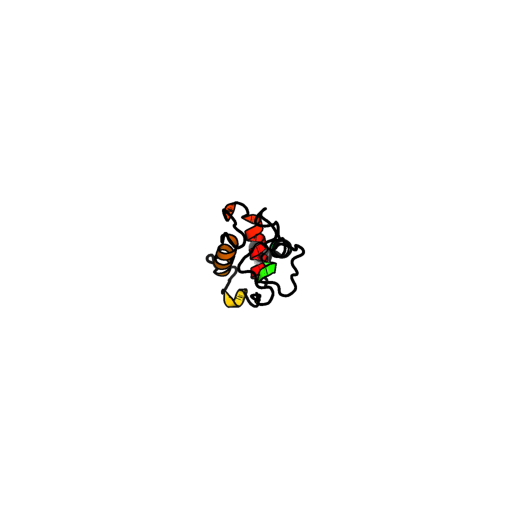. MET A 1 79 ? 13.723 -4.785 -11.686 1.00 78.50 79 MET A N 1
ATOM 623 C CA . MET A 1 79 ? 14.062 -4.422 -10.309 1.00 78.50 79 MET A CA 1
ATOM 624 C C . MET A 1 79 ? 15.279 -5.246 -9.883 1.00 78.50 79 MET A C 1
ATOM 626 O O . MET A 1 79 ? 15.174 -6.456 -9.715 1.00 78.50 79 MET A O 1
ATOM 630 N N . GLU A 1 80 ? 16.441 -4.601 -9.785 1.00 79.06 80 GLU A N 1
ATOM 631 C CA . GLU A 1 80 ? 17.728 -5.276 -9.552 1.00 79.06 80 GLU A CA 1
ATOM 632 C C . GLU A 1 80 ? 17.816 -5.911 -8.156 1.00 79.06 80 GLU A C 1
ATOM 634 O O . GLU A 1 80 ? 18.443 -6.953 -7.988 1.00 79.06 80 GLU A O 1
ATOM 639 N N . ASP A 1 81 ? 17.130 -5.331 -7.167 1.00 77.88 81 ASP A N 1
ATOM 640 C CA . ASP A 1 81 ? 17.035 -5.849 -5.799 1.00 77.88 81 ASP A CA 1
ATOM 641 C C . ASP A 1 81 ? 15.870 -6.833 -5.589 1.00 77.88 81 ASP A C 1
ATOM 643 O O . ASP A 1 81 ? 15.593 -7.227 -4.453 1.00 77.88 81 ASP A O 1
ATOM 647 N N . TYR A 1 82 ? 15.178 -7.245 -6.657 1.00 84.62 82 TYR A N 1
ATOM 648 C CA . TYR A 1 82 ? 14.105 -8.225 -6.549 1.00 84.62 82 TYR A CA 1
ATOM 649 C C . TYR A 1 82 ? 14.653 -9.633 -6.296 1.00 84.62 82 TYR A C 1
ATOM 651 O O . TYR A 1 82 ? 15.289 -10.237 -7.159 1.00 84.62 82 TYR A O 1
ATOM 659 N N . ASP A 1 83 ? 14.316 -10.190 -5.133 1.00 84.75 83 ASP A N 1
ATOM 660 C CA . ASP A 1 83 ? 14.543 -11.596 -4.807 1.00 84.75 83 ASP A CA 1
ATOM 661 C C . ASP A 1 83 ? 13.201 -12.297 -4.516 1.00 84.75 83 ASP A C 1
ATOM 663 O O . ASP A 1 83 ? 12.564 -12.018 -3.492 1.00 84.75 83 ASP A O 1
ATOM 667 N N . PRO A 1 84 ? 12.752 -13.239 -5.372 1.00 82.00 84 PRO A N 1
ATOM 668 C CA . PRO A 1 84 ? 11.505 -13.970 -5.154 1.00 82.00 84 PRO A CA 1
ATOM 669 C C . PRO A 1 84 ? 11.523 -14.829 -3.880 1.00 82.00 84 PRO A C 1
ATOM 671 O O . PRO A 1 84 ? 10.452 -15.176 -3.376 1.00 82.00 84 PRO A O 1
ATOM 674 N N . ASN A 1 85 ? 12.707 -15.162 -3.351 1.00 84.06 85 ASN A N 1
ATOM 675 C CA . ASN A 1 85 ? 12.874 -15.988 -2.155 1.00 84.06 85 ASN A CA 1
ATOM 676 C C . ASN A 1 85 ? 12.943 -15.159 -0.867 1.00 84.06 85 ASN A C 1
ATOM 678 O O . ASN A 1 85 ? 12.749 -15.707 0.218 1.00 84.06 85 ASN A O 1
ATOM 682 N N . ASN A 1 86 ? 13.190 -13.851 -0.966 1.00 85.19 86 ASN A N 1
ATOM 683 C CA . ASN A 1 86 ? 13.382 -12.970 0.182 1.00 85.19 86 ASN A CA 1
ATOM 684 C C . ASN A 1 86 ? 12.292 -11.894 0.249 1.00 85.19 86 ASN A C 1
ATOM 686 O O . ASN A 1 86 ? 12.534 -10.696 0.089 1.00 85.19 86 ASN A O 1
ATOM 690 N N . LYS A 1 87 ? 11.058 -12.343 0.490 1.00 85.69 87 LYS A N 1
ATOM 691 C CA . LYS A 1 87 ? 9.890 -11.464 0.608 1.00 85.69 87 LYS A CA 1
ATOM 692 C C . LYS A 1 87 ? 9.698 -10.970 2.042 1.00 85.69 87 LYS A C 1
ATOM 694 O O . LYS A 1 87 ? 9.737 -11.743 3.001 1.00 85.69 87 LYS A O 1
ATOM 699 N N . VAL A 1 88 ? 9.419 -9.677 2.194 1.00 86.88 88 VAL A N 1
ATOM 700 C CA . VAL A 1 88 ? 9.169 -9.043 3.494 1.00 86.88 88 VAL A CA 1
ATOM 701 C C . VAL A 1 88 ? 7.688 -9.136 3.832 1.00 86.88 88 VAL A C 1
ATOM 703 O O . VAL A 1 88 ? 6.868 -8.391 3.298 1.00 86.88 88 VAL A O 1
ATOM 706 N N . ILE A 1 89 ? 7.353 -10.021 4.766 1.00 86.88 89 ILE A N 1
ATOM 707 C CA . ILE A 1 89 ? 5.973 -10.247 5.197 1.00 86.88 89 ILE A CA 1
ATOM 708 C C . ILE A 1 89 ? 5.436 -9.023 5.953 1.00 86.88 89 ILE A C 1
ATOM 710 O O . ILE A 1 89 ? 5.960 -8.630 6.999 1.00 86.88 89 ILE A O 1
ATOM 714 N N . LEU A 1 90 ? 4.340 -8.463 5.445 1.00 85.19 90 LEU A N 1
ATOM 715 C CA . LEU A 1 90 ? 3.581 -7.386 6.076 1.00 85.19 90 LEU A CA 1
ATOM 716 C C . LEU A 1 90 ? 2.547 -7.977 7.047 1.00 85.19 90 LEU A C 1
ATOM 718 O O . LEU A 1 90 ? 1.376 -8.111 6.711 1.00 85.19 90 LEU A O 1
ATOM 722 N N . LYS A 1 91 ? 2.991 -8.397 8.235 1.00 80.94 91 LYS A N 1
ATOM 723 C CA . LYS A 1 91 ? 2.106 -8.827 9.331 1.00 80.94 91 LYS A CA 1
ATOM 724 C C . LYS A 1 91 ? 2.187 -7.848 10.489 1.00 80.94 91 LYS A C 1
ATOM 726 O O . LYS A 1 91 ? 3.275 -7.354 10.794 1.00 80.94 91 LYS A O 1
ATOM 731 N N . ASP A 1 92 ? 1.048 -7.618 11.139 1.00 80.44 92 ASP A N 1
ATOM 732 C CA . ASP A 1 92 ? 0.931 -6.774 12.328 1.00 80.44 92 ASP A CA 1
ATOM 733 C C . ASP A 1 92 ? 1.507 -5.364 12.108 1.00 80.44 92 ASP A C 1
ATOM 735 O O . ASP A 1 92 ? 2.125 -4.783 13.011 1.00 80.44 92 ASP A O 1
ATOM 739 N N . LEU A 1 93 ? 1.333 -4.797 10.905 1.00 82.00 93 LEU A N 1
ATOM 740 C CA . LEU A 1 93 ? 1.901 -3.489 10.561 1.00 82.00 93 LEU A CA 1
ATOM 741 C C . LEU A 1 93 ? 1.400 -2.419 11.522 1.00 82.00 93 LEU A C 1
ATOM 743 O O . LEU A 1 93 ? 2.196 -1.623 12.026 1.00 82.00 93 LEU A O 1
ATOM 747 N N . LYS A 1 94 ? 0.114 -2.489 11.877 1.00 74.06 94 LYS A N 1
ATOM 748 C CA . LYS A 1 94 ? -0.494 -1.603 12.867 1.00 74.06 94 LYS A CA 1
ATOM 749 C C . LYS A 1 94 ? 0.245 -1.598 14.205 1.00 74.06 94 LYS A C 1
ATOM 751 O O . LYS A 1 94 ? 0.471 -0.543 14.797 1.00 74.06 94 LYS A O 1
ATOM 756 N N . LYS A 1 95 ? 0.662 -2.775 14.679 1.00 77.12 95 LYS A N 1
ATOM 757 C CA . LYS A 1 95 ? 1.410 -2.925 15.934 1.00 77.12 95 LYS A CA 1
ATOM 758 C C . LYS A 1 95 ? 2.855 -2.458 15.780 1.00 77.12 95 LYS A C 1
ATOM 760 O O . LYS A 1 95 ? 3.373 -1.788 16.671 1.00 77.12 95 LYS A O 1
ATOM 765 N N . LYS A 1 96 ? 3.502 -2.807 14.664 1.00 77.44 96 LYS A N 1
ATOM 766 C CA . LYS A 1 96 ? 4.912 -2.498 14.394 1.00 77.44 96 LYS A CA 1
ATOM 767 C C . LYS A 1 96 ? 5.159 -0.999 14.242 1.00 77.44 96 LYS A C 1
ATOM 769 O O . LYS A 1 96 ? 6.105 -0.480 14.826 1.00 77.44 96 LYS A O 1
ATOM 774 N N . PHE A 1 97 ? 4.302 -0.318 13.490 1.00 75.19 97 PHE A N 1
ATOM 775 C CA . PHE A 1 97 ? 4.438 1.108 13.194 1.00 75.19 97 PHE A CA 1
ATOM 776 C C . PHE A 1 97 ? 3.655 1.999 14.154 1.00 75.19 97 PHE A C 1
ATOM 778 O O . PHE A 1 97 ? 3.696 3.215 14.011 1.00 75.19 97 PHE A O 1
ATOM 785 N N . LYS A 1 98 ? 2.965 1.406 15.142 1.00 70.38 98 LYS A N 1
ATOM 786 C CA . LYS A 1 98 ? 2.057 2.120 16.050 1.00 70.38 98 LYS A CA 1
ATOM 787 C C . LYS A 1 98 ? 1.118 3.050 15.273 1.00 70.38 98 LYS A C 1
ATOM 789 O O . LYS A 1 98 ? 0.861 4.161 15.725 1.00 70.38 98 LYS A O 1
ATOM 794 N N . SER A 1 99 ? 0.653 2.611 14.099 1.00 62.88 99 SER A N 1
ATOM 795 C CA . SER A 1 99 ? -0.192 3.424 13.229 1.00 62.88 99 SER A CA 1
ATOM 796 C C . SER A 1 99 ? -1.557 3.570 13.907 1.00 62.88 99 SER A C 1
ATOM 798 O O . SER A 1 99 ? -2.441 2.713 13.779 1.00 62.88 99 SER A O 1
ATOM 800 N N . ASP A 1 100 ? -1.697 4.608 14.722 1.00 59.84 100 ASP A N 1
ATOM 801 C CA . ASP A 1 100 ? -2.957 4.982 15.336 1.00 59.84 100 ASP A CA 1
ATOM 802 C C . ASP A 1 100 ? -3.745 5.802 14.301 1.00 59.84 100 ASP A C 1
ATOM 804 O O . ASP A 1 100 ? -3.191 6.733 13.711 1.00 59.84 100 ASP A O 1
ATOM 808 N N . PRO A 1 101 ? -5.031 5.498 14.052 1.00 56.03 101 PRO A N 1
ATOM 809 C CA . PRO A 1 101 ? -5.881 6.348 13.224 1.00 56.03 101 PRO A CA 1
ATOM 810 C C . PRO A 1 101 ? -5.912 7.829 13.654 1.00 56.03 101 PRO A C 1
ATOM 812 O O . PRO A 1 101 ? -6.346 8.670 12.870 1.00 56.03 101 PRO A O 1
ATOM 815 N N . LEU A 1 102 ? -5.486 8.155 14.882 1.00 49.94 102 LEU A N 1
ATOM 816 C CA . LEU A 1 102 ? -5.448 9.510 15.439 1.00 49.94 102 LEU A CA 1
ATOM 817 C C . LEU A 1 102 ? -4.094 10.228 15.294 1.00 49.94 102 LEU A C 1
ATOM 819 O O . LEU A 1 102 ? -4.031 11.427 15.570 1.00 49.94 102 LEU A O 1
ATOM 823 N N . THR A 1 103 ? -3.018 9.547 14.884 1.00 53.44 103 THR A N 1
ATOM 824 C CA . THR A 1 103 ? -1.686 10.166 14.751 1.00 53.44 103 THR A CA 1
ATOM 825 C C . THR A 1 103 ? -1.440 10.706 13.343 1.00 53.44 103 THR A C 1
ATOM 827 O O . THR A 1 103 ? -1.662 10.010 12.356 1.00 53.44 103 THR A O 1
ATOM 830 N N . THR A 1 104 ? -0.957 11.949 13.253 1.00 51.66 104 THR A N 1
ATOM 831 C CA . THR A 1 104 ? -0.652 12.656 11.993 1.00 51.66 104 THR A CA 1
ATOM 832 C C . THR A 1 104 ? 0.673 12.247 11.345 1.00 51.66 104 THR A C 1
ATOM 834 O O . THR A 1 104 ? 0.824 12.427 10.141 1.00 51.66 104 THR A O 1
ATOM 837 N N . GLU A 1 105 ? 1.609 11.676 12.108 1.00 55.47 105 GLU A N 1
ATOM 838 C CA . GLU A 1 105 ? 2.874 11.121 11.605 1.00 55.47 105 GLU A CA 1
ATOM 839 C C . GLU A 1 105 ? 2.798 9.593 11.611 1.00 55.47 105 GLU A C 1
ATOM 841 O O . GLU A 1 105 ? 3.113 8.924 12.596 1.00 55.47 105 GLU A O 1
ATOM 846 N N . ASP A 1 106 ? 2.303 9.034 10.509 1.00 73.62 106 ASP A N 1
ATOM 847 C CA . ASP A 1 106 ? 2.211 7.591 10.331 1.00 73.62 106 ASP A CA 1
ATOM 848 C C . ASP A 1 106 ? 3.555 7.070 9.804 1.00 73.62 106 ASP A C 1
ATOM 850 O O . ASP A 1 106 ? 3.850 7.181 8.615 1.00 73.62 106 ASP A O 1
ATOM 854 N N . ALA A 1 107 ? 4.386 6.495 10.676 1.00 82.44 107 ALA A N 1
ATOM 855 C CA . ALA A 1 107 ? 5.668 5.895 10.288 1.00 82.44 107 ALA A CA 1
ATOM 856 C C . ALA A 1 107 ? 5.511 4.840 9.168 1.00 82.44 107 ALA A C 1
ATOM 858 O O . ALA A 1 107 ? 6.438 4.600 8.392 1.00 82.44 107 ALA A O 1
ATOM 859 N N . LEU A 1 108 ? 4.322 4.234 9.043 1.00 85.25 108 LEU A N 1
ATOM 860 C CA . LEU A 1 108 ? 3.981 3.358 7.924 1.00 85.25 108 LEU A CA 1
ATOM 861 C C . LEU A 1 108 ? 3.915 4.122 6.595 1.00 85.25 108 LEU A C 1
ATOM 863 O O . LEU A 1 108 ? 4.386 3.611 5.581 1.00 85.25 108 LEU A O 1
ATOM 867 N N . TYR A 1 109 ? 3.356 5.336 6.596 1.00 86.81 109 TYR A N 1
ATOM 868 C CA . TYR A 1 109 ? 3.290 6.197 5.415 1.00 86.81 109 TYR A CA 1
ATOM 869 C C . TYR A 1 109 ? 4.688 6.599 4.961 1.00 86.81 109 TYR A C 1
ATOM 871 O O . TYR A 1 109 ? 5.006 6.457 3.784 1.00 86.81 109 TYR A O 1
ATOM 879 N N . GLU A 1 110 ? 5.549 7.035 5.881 1.00 87.31 110 GLU A N 1
ATOM 880 C CA . GLU A 1 110 ? 6.932 7.389 5.547 1.00 87.31 110 GLU A CA 1
ATOM 881 C C . GLU A 1 110 ? 7.676 6.203 4.929 1.00 87.31 110 GLU A C 1
ATOM 883 O O . GLU A 1 110 ? 8.281 6.329 3.862 1.00 87.31 110 GLU A O 1
ATOM 888 N N . GLN A 1 111 ? 7.558 5.020 5.538 1.00 87.12 111 GLN A N 1
ATOM 889 C CA . GLN A 1 111 ? 8.179 3.805 5.023 1.00 87.12 111 GLN A CA 1
ATOM 890 C C . GLN A 1 111 ? 7.629 3.405 3.643 1.00 87.12 111 GLN A C 1
ATOM 892 O O . GLN A 1 111 ? 8.397 2.996 2.766 1.00 87.12 111 GLN A O 1
ATOM 897 N N . ALA A 1 112 ? 6.316 3.526 3.430 1.00 88.62 112 ALA A N 1
ATOM 898 C CA . ALA A 1 112 ? 5.689 3.266 2.138 1.00 88.62 112 ALA A CA 1
ATOM 899 C C . ALA A 1 112 ? 6.180 4.265 1.078 1.00 88.62 112 ALA A C 1
ATOM 901 O O . ALA A 1 112 ? 6.539 3.864 -0.031 1.00 88.62 112 ALA A O 1
ATOM 902 N N . MET A 1 113 ? 6.281 5.548 1.431 1.00 87.69 113 MET A N 1
ATOM 903 C CA . MET A 1 113 ? 6.779 6.598 0.547 1.00 87.69 113 MET A CA 1
ATOM 904 C C . MET A 1 113 ? 8.233 6.377 0.141 1.00 87.69 113 MET A C 1
ATOM 906 O O . MET A 1 113 ? 8.538 6.561 -1.032 1.00 87.69 113 MET A O 1
ATOM 910 N N . VAL A 1 114 ? 9.107 5.922 1.046 1.00 88.69 114 VAL A N 1
ATOM 911 C CA . VAL A 1 114 ? 10.499 5.560 0.711 1.00 88.69 114 VAL A CA 1
ATOM 912 C C . VAL A 1 114 ? 10.550 4.483 -0.375 1.00 88.69 114 VAL A C 1
ATOM 914 O O . VAL A 1 114 ? 11.361 4.564 -1.293 1.00 88.69 114 VAL A O 1
ATOM 917 N N . CYS A 1 115 ? 9.672 3.481 -0.304 1.00 87.12 115 CYS A N 1
ATOM 918 C CA . CYS A 1 115 ? 9.592 2.443 -1.330 1.00 87.12 115 CYS A CA 1
ATOM 919 C C . CYS A 1 115 ? 9.048 2.996 -2.656 1.00 87.12 115 CYS A C 1
ATOM 921 O O . CYS A 1 115 ? 9.567 2.680 -3.727 1.00 87.12 115 CYS A O 1
ATOM 923 N N . MET A 1 116 ? 8.018 3.844 -2.585 1.00 87.44 116 MET A N 1
ATOM 924 C CA . MET A 1 116 ? 7.359 4.388 -3.768 1.00 87.44 116 MET A CA 1
ATOM 925 C C . MET A 1 116 ? 8.228 5.396 -4.528 1.00 87.44 116 MET A C 1
ATOM 927 O O . MET A 1 116 ? 8.219 5.400 -5.753 1.00 87.44 116 MET A O 1
ATOM 931 N N . THR A 1 117 ? 8.997 6.242 -3.845 1.00 88.00 117 THR A N 1
ATOM 932 C CA . THR A 1 117 ? 9.843 7.259 -4.496 1.00 88.00 117 THR A CA 1
ATOM 933 C C . THR A 1 117 ? 11.199 6.725 -4.944 1.00 88.00 117 THR A C 1
ATOM 935 O O . THR A 1 117 ? 11.890 7.397 -5.709 1.00 88.00 117 THR A O 1
ATOM 938 N N . ASN A 1 118 ? 11.588 5.523 -4.506 1.00 86.94 118 ASN A N 1
ATOM 939 C CA . ASN A 1 118 ? 12.844 4.911 -4.917 1.00 86.94 118 ASN A CA 1
ATOM 940 C C . ASN A 1 118 ? 12.823 4.600 -6.435 1.00 86.94 118 ASN A C 1
ATOM 942 O O . ASN A 1 118 ? 11.923 3.883 -6.887 1.00 86.94 118 ASN A O 1
ATOM 946 N N . PRO A 1 119 ? 13.794 5.112 -7.221 1.00 84.25 119 PRO A N 1
ATOM 947 C CA . PRO A 1 119 ? 13.839 4.943 -8.677 1.00 84.25 119 PRO A CA 1
ATOM 948 C C . PRO A 1 119 ? 14.033 3.490 -9.134 1.00 84.25 119 PRO A C 1
ATOM 950 O O . PRO A 1 119 ? 13.521 3.111 -10.187 1.00 84.25 119 PRO A O 1
ATOM 953 N N . ASP A 1 120 ? 14.709 2.664 -8.338 1.00 84.12 120 ASP A N 1
ATOM 954 C CA . ASP A 1 120 ? 14.963 1.255 -8.661 1.00 84.12 120 ASP A CA 1
ATOM 955 C C . ASP A 1 120 ? 13.744 0.380 -8.352 1.00 84.12 120 ASP A C 1
ATOM 957 O O . ASP A 1 120 ? 13.551 -0.689 -8.937 1.00 84.12 120 ASP A O 1
ATOM 961 N N . ARG A 1 121 ? 12.852 0.888 -7.496 1.00 85.38 121 ARG A N 1
ATOM 962 C CA . ARG A 1 121 ? 11.549 0.302 -7.192 1.00 85.38 121 ARG A CA 1
ATOM 963 C C . ARG A 1 121 ? 10.488 1.014 -8.018 1.00 85.38 121 ARG A C 1
ATOM 965 O O . ARG A 1 121 ? 10.493 0.895 -9.234 1.00 85.38 121 ARG A O 1
ATOM 972 N N . MET A 1 122 ? 9.581 1.759 -7.402 1.00 85.06 122 MET A N 1
ATOM 973 C CA . MET A 1 122 ? 8.374 2.237 -8.085 1.00 85.06 122 MET A CA 1
ATOM 974 C C . MET A 1 122 ? 8.573 3.543 -8.862 1.00 85.06 122 MET A C 1
ATOM 976 O O . MET A 1 122 ? 7.737 3.877 -9.698 1.00 85.06 122 MET A O 1
ATOM 980 N N . ALA A 1 123 ? 9.658 4.278 -8.600 1.00 84.50 123 ALA A N 1
ATOM 981 C CA . ALA A 1 123 ? 10.010 5.529 -9.271 1.00 84.50 123 ALA A CA 1
ATOM 982 C C . ALA A 1 123 ? 8.883 6.585 -9.301 1.00 84.50 123 ALA A C 1
ATOM 984 O O . ALA A 1 123 ? 8.773 7.358 -10.258 1.00 84.50 123 ALA A O 1
ATOM 985 N N . LEU A 1 124 ? 8.039 6.641 -8.264 1.00 82.88 124 LEU A N 1
ATOM 986 C CA . LEU A 1 124 ? 6.974 7.633 -8.157 1.00 82.88 124 LEU A CA 1
ATOM 987 C C . LEU A 1 124 ? 7.596 9.031 -8.079 1.00 82.88 124 LEU A C 1
ATOM 989 O O . LEU A 1 124 ? 8.212 9.402 -7.079 1.00 82.88 124 LEU A O 1
ATOM 993 N N . ARG A 1 125 ? 7.417 9.820 -9.143 1.00 74.00 125 ARG A N 1
ATOM 994 C CA . ARG A 1 125 ? 8.032 11.148 -9.280 1.00 74.00 125 ARG A CA 1
ATOM 995 C C . ARG A 1 125 ? 7.603 12.116 -8.185 1.00 74.00 125 ARG A C 1
ATOM 997 O O . ARG A 1 125 ? 8.435 12.884 -7.704 1.00 74.00 125 ARG A O 1
ATOM 1004 N N . ARG A 1 126 ? 6.315 12.126 -7.823 1.00 74.50 126 ARG A N 1
ATOM 1005 C CA . ARG A 1 126 ? 5.774 12.958 -6.740 1.00 74.50 126 ARG A CA 1
ATOM 1006 C C . ARG A 1 126 ? 4.570 12.289 -6.080 1.00 74.50 126 ARG A C 1
ATOM 1008 O O . ARG A 1 126 ? 3.676 11.803 -6.761 1.00 74.50 126 ARG A O 1
ATOM 1015 N N . ALA A 1 127 ? 4.502 12.357 -4.750 1.00 67.12 127 ALA A N 1
ATOM 1016 C CA . ALA A 1 127 ? 3.390 11.810 -3.964 1.00 67.12 127 ALA A CA 1
ATOM 1017 C C . ALA A 1 127 ? 2.024 12.419 -4.333 1.00 67.12 127 ALA A C 1
ATOM 1019 O O . ALA A 1 127 ? 0.993 11.760 -4.244 1.00 67.12 127 ALA A O 1
ATOM 1020 N N . ASN A 1 128 ? 2.014 13.682 -4.769 1.00 73.06 128 ASN A N 1
ATOM 1021 C CA . ASN A 1 128 ? 0.792 14.401 -5.119 1.00 73.06 128 ASN A CA 1
ATOM 1022 C C . ASN A 1 128 ? 0.211 14.016 -6.489 1.00 73.06 128 ASN A C 1
ATOM 1024 O O . ASN A 1 128 ? -0.950 14.316 -6.742 1.00 73.06 128 ASN A O 1
ATOM 1028 N N . GLU A 1 129 ? 0.979 13.346 -7.352 1.00 77.69 129 GLU A N 1
ATOM 1029 C CA . GLU A 1 129 ? 0.508 12.903 -8.671 1.00 77.69 129 GLU A CA 1
ATOM 1030 C C . GLU A 1 129 ? -0.507 11.755 -8.556 1.00 77.69 129 GLU A C 1
ATOM 1032 O O . GLU A 1 129 ? -1.396 11.629 -9.391 1.00 77.69 129 GLU A O 1
ATOM 1037 N N . LYS A 1 130 ? -0.403 10.963 -7.480 1.00 83.25 130 LYS A N 1
ATOM 1038 C CA . LYS A 1 130 ? -1.233 9.784 -7.191 1.00 83.25 130 LYS A CA 1
ATOM 1039 C C . LYS A 1 130 ? -1.776 9.797 -5.765 1.00 83.25 130 LYS A C 1
ATOM 1041 O O . LYS A 1 130 ? -1.827 8.775 -5.087 1.00 83.25 130 LYS A O 1
ATOM 1046 N N . ALA A 1 131 ? -2.136 10.983 -5.272 1.00 85.00 131 ALA A N 1
ATOM 1047 C CA . ALA A 1 131 ? -2.508 11.174 -3.869 1.00 85.00 131 ALA A CA 1
ATOM 1048 C C . ALA A 1 131 ? -3.670 10.261 -3.437 1.00 85.00 131 ALA A C 1
ATOM 1050 O O . ALA A 1 131 ? -3.662 9.737 -2.324 1.00 85.00 131 ALA A O 1
ATOM 1051 N N . LYS A 1 132 ? -4.641 10.031 -4.333 1.00 88.88 132 LYS A N 1
ATOM 1052 C CA . LYS A 1 132 ? -5.778 9.146 -4.067 1.00 88.88 132 LYS A CA 1
ATOM 1053 C C . LYS A 1 132 ? -5.344 7.681 -3.996 1.00 88.88 132 LYS A C 1
ATOM 1055 O O . LYS A 1 132 ? -5.746 6.980 -3.075 1.00 88.88 132 LYS A O 1
ATOM 1060 N N . GLU A 1 133 ? -4.521 7.216 -4.930 1.00 89.69 133 GLU A N 1
ATOM 1061 C CA . GLU A 1 133 ? -4.027 5.838 -4.939 1.00 89.69 133 GLU A CA 1
ATOM 1062 C C . GLU A 1 133 ? -3.126 5.553 -3.736 1.00 89.69 133 GLU A C 1
ATOM 1064 O O . GLU A 1 133 ? -3.223 4.488 -3.132 1.00 89.69 133 GLU A O 1
ATOM 1069 N N . VAL A 1 134 ? -2.301 6.526 -3.336 1.00 89.06 134 VAL A N 1
ATOM 1070 C CA . VAL A 1 134 ? -1.523 6.457 -2.095 1.00 89.06 134 VAL A CA 1
ATOM 1071 C C . VAL A 1 134 ? -2.454 6.346 -0.890 1.00 89.06 134 VAL A C 1
ATOM 1073 O O . VAL A 1 134 ? -2.238 5.497 -0.031 1.00 89.06 134 VAL A O 1
ATOM 1076 N N . GLN A 1 135 ? -3.511 7.156 -0.820 1.00 88.94 135 GLN A N 1
ATOM 1077 C CA . GLN A 1 135 ? -4.473 7.095 0.279 1.00 88.94 135 GLN A CA 1
ATOM 1078 C C . GLN A 1 135 ? -5.191 5.737 0.353 1.00 88.94 135 GLN A C 1
ATOM 1080 O O . GLN A 1 135 ? -5.287 5.162 1.438 1.00 88.94 135 GLN A O 1
ATOM 1085 N N . ASP A 1 136 ? -5.649 5.212 -0.785 1.00 91.25 136 ASP A N 1
ATOM 1086 C CA . ASP A 1 136 ? -6.291 3.897 -0.873 1.00 91.25 136 ASP A CA 1
ATOM 1087 C C . ASP A 1 136 ? -5.301 2.781 -0.467 1.00 91.25 136 ASP A C 1
ATOM 1089 O O . ASP A 1 136 ? -5.627 1.932 0.364 1.00 91.25 136 ASP A O 1
ATOM 1093 N N . LEU A 1 137 ? -4.049 2.821 -0.946 1.00 90.81 137 LEU A N 1
ATOM 1094 C CA . LEU A 1 137 ? -2.990 1.893 -0.523 1.00 90.81 137 LEU A CA 1
ATOM 1095 C C . LEU A 1 137 ? -2.770 1.938 0.997 1.00 90.81 137 LEU A C 1
ATOM 1097 O O . LEU A 1 137 ? -2.643 0.897 1.640 1.00 90.81 137 LEU A O 1
ATOM 1101 N N . MET A 1 138 ? -2.735 3.128 1.592 1.00 88.94 138 MET A N 1
ATOM 1102 C CA . MET A 1 138 ? -2.546 3.273 3.035 1.00 88.94 138 MET A CA 1
ATOM 1103 C C . MET A 1 138 ? -3.724 2.724 3.838 1.00 88.94 138 MET A C 1
ATOM 1105 O O . MET A 1 138 ? -3.509 2.147 4.905 1.00 88.94 138 MET A O 1
ATOM 1109 N N . ALA A 1 139 ? -4.954 2.862 3.337 1.00 88.44 139 ALA A N 1
ATOM 1110 C CA . ALA A 1 139 ? -6.118 2.221 3.944 1.00 88.44 139 ALA A CA 1
ATOM 1111 C C . ALA A 1 139 ? -5.947 0.694 3.971 1.00 88.44 139 ALA A C 1
ATOM 1113 O O . ALA A 1 139 ? -6.182 0.076 5.010 1.00 88.44 139 ALA A O 1
ATOM 1114 N N . TYR A 1 140 ? -5.441 0.111 2.877 1.00 90.56 140 TYR A N 1
ATOM 1115 C CA . TYR A 1 140 ? -5.098 -1.309 2.817 1.00 90.56 140 TYR A CA 1
ATOM 1116 C C . TYR A 1 140 ? -4.020 -1.699 3.834 1.00 90.56 140 TYR A C 1
ATOM 1118 O O . TYR A 1 140 ? -4.253 -2.565 4.675 1.00 90.56 140 TYR A O 1
ATOM 1126 N N . LEU A 1 141 ? -2.871 -1.019 3.832 1.00 88.62 141 LEU A N 1
ATOM 1127 C CA . LEU A 1 141 ? -1.745 -1.354 4.712 1.00 88.62 141 LEU A CA 1
ATOM 1128 C C . LEU A 1 141 ? -2.074 -1.223 6.207 1.00 88.62 141 LEU A C 1
ATOM 1130 O O . LEU A 1 141 ? -1.544 -1.981 7.013 1.00 88.62 141 LEU A O 1
ATOM 1134 N N . ARG A 1 142 ? -2.953 -0.289 6.590 1.00 85.12 142 ARG A N 1
ATOM 1135 C CA . ARG A 1 142 ? -3.423 -0.132 7.980 1.00 85.12 142 ARG A CA 1
ATOM 1136 C C . ARG A 1 142 ? -4.377 -1.240 8.430 1.00 85.12 142 ARG A C 1
ATOM 1138 O O . ARG A 1 142 ? -4.565 -1.417 9.635 1.00 85.12 142 ARG A O 1
ATOM 1145 N N . GLY A 1 143 ? -5.014 -1.927 7.483 1.00 82.31 143 GLY A N 1
ATOM 1146 C CA . GLY A 1 143 ? -5.892 -3.064 7.752 1.00 82.31 143 GLY A CA 1
ATOM 1147 C C . GLY A 1 143 ? -5.170 -4.408 7.878 1.00 82.31 143 GLY A C 1
ATOM 1148 O O . GLY A 1 143 ? -5.820 -5.379 8.258 1.00 82.31 143 GLY A O 1
ATOM 1149 N N . LEU A 1 144 ? -3.866 -4.464 7.567 1.00 82.75 144 LEU A N 1
ATOM 1150 C CA . LEU A 1 144 ? -2.997 -5.646 7.698 1.00 82.75 144 LEU A CA 1
ATOM 1151 C C . LEU A 1 144 ? -2.332 -5.747 9.083 1.00 82.75 144 LEU A C 1
ATOM 1153 O O . LEU A 1 144 ? -2.194 -6.891 9.572 1.00 82.75 144 LEU A O 1
#

Secondary structure (DSSP, 8-state):
----THHHHHHHHHHHHHHHHHHHHHHHHHHHTTS--HHHHHHHHHHHH-TTSS-SSSS--HHHHH-TT---S-S----TT--TT------SHHHHTT--TT-S--HHHHHHHHHHH-TTTT--S-GGGGHHHHHHHHHHHHT-

Foldseek 3Di:
DDDPCVVVVVVVVVVVVVVVVVVVVVVVVVVVVLPQPVVLQVLLVCQQLDQPNQHPPDGAHVCQQEPLPDDGPDPDDQQPPRDNVHHDHLPPVCVVQVQDSPDPDRVVLVVVVVQRCDCSGRVRVDCVVNVSNSSSNVSNSNVD

Radius of gyration: 25.36 Å; chains: 1; bounding box: 75×42×63 Å

pLDDT: mean 78.03, std 12.76, range [47.19, 93.31]